Protein AF-A0A7I0J5V1-F1 (afdb_monomer_lite)

Secondary structure (DSSP, 8-state):
--S-TTSPP---SSHHHHHHHHHTTSSS---S-HHHHHHHHTSGGGTT-----SS----HHHH-SS------TT-HHHHHHHHHHHHHHHHHT-

Foldseek 3Di:
DPPCPPDDDDDDPDPVVVLVCCLVVVDVDDDDDPVVVVVVCPDCSNVVRDDDDDDDDDDCVPPNDDDDDDDPPVCVVVRVVVVVVVVVCVVVVD

pLDDT: mean 93.99, std 6.35, range [53.66, 98.38]

Radius of gyration: 18.01 Å; chains: 1; bounding box: 36×34×40 Å

Sequence (94 aa):
RDYFNTVQVVTFDTPEDLYAGLKAGKIDAAFGDGMRFAFWLGGSDAAGCCRFAGGPYLAPEYLGSGMAIATRAGDPALAGAFDYALQEISIKGT

Structure (mmCIF, N/CA/C/O backbone):
data_AF-A0A7I0J5V1-F1
#
_entry.id   AF-A0A7I0J5V1-F1
#
loop_
_atom_site.group_PDB
_atom_site.id
_atom_site.type_symbol
_atom_site.label_atom_id
_atom_site.label_alt_id
_atom_site.label_comp_id
_atom_site.label_asym_id
_atom_site.label_entity_id
_atom_site.label_seq_id
_atom_site.pdbx_PDB_ins_code
_atom_site.Cartn_x
_atom_site.Cartn_y
_atom_site.Cartn_z
_atom_site.occupancy
_atom_site.B_iso_or_equiv
_atom_site.auth_seq_id
_atom_site.auth_comp_id
_atom_site.auth_asym_id
_atom_site.auth_atom_id
_atom_site.pdbx_PDB_model_num
ATOM 1 N N . ARG A 1 1 ? 4.519 -14.913 9.380 1.00 61.66 1 ARG A N 1
ATOM 2 C CA . ARG A 1 1 ? 3.597 -14.853 10.547 1.00 61.66 1 ARG A CA 1
ATOM 3 C C . ARG A 1 1 ? 4.298 -14.187 11.733 1.00 61.66 1 ARG A C 1
ATOM 5 O O . ARG A 1 1 ? 3.832 -14.293 12.853 1.00 61.66 1 ARG A O 1
ATOM 12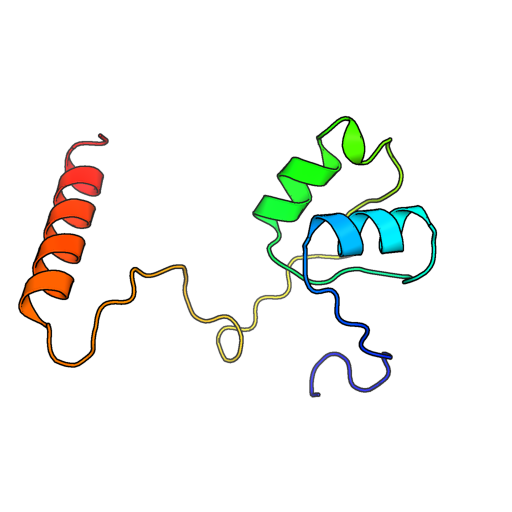 N N . ASP A 1 2 ? 5.396 -13.481 11.490 1.00 81.00 2 ASP A N 1
ATOM 13 C CA . ASP A 1 2 ? 6.453 -13.359 12.490 1.00 81.00 2 ASP A CA 1
ATOM 14 C C . ASP A 1 2 ? 6.226 -12.143 13.389 1.00 81.00 2 ASP A C 1
ATOM 16 O O . ASP A 1 2 ? 6.651 -12.135 14.535 1.00 81.00 2 ASP A O 1
ATOM 20 N N . TYR A 1 3 ? 5.500 -11.142 12.879 1.00 83.69 3 TYR A N 1
ATOM 21 C CA . TYR A 1 3 ? 5.190 -9.906 13.602 1.00 83.69 3 TYR A CA 1
ATOM 22 C C . TYR A 1 3 ? 3.792 -9.930 14.238 1.00 83.69 3 TYR A C 1
ATOM 24 O O . TYR A 1 3 ? 3.586 -9.366 15.306 1.00 83.69 3 TYR A O 1
ATOM 32 N N . PHE A 1 4 ? 2.831 -10.608 13.602 1.00 87.75 4 PHE A N 1
ATOM 33 C CA . PHE A 1 4 ? 1.426 -10.645 14.025 1.00 87.75 4 PHE A CA 1
ATOM 34 C C . PHE A 1 4 ? 0.909 -12.091 14.049 1.00 87.75 4 PHE A C 1
ATOM 36 O O . PHE A 1 4 ? -0.024 -12.457 13.337 1.00 87.75 4 PHE A O 1
ATOM 43 N N . ASN A 1 5 ? 1.557 -12.966 14.817 1.00 91.12 5 ASN A N 1
ATOM 44 C CA . ASN A 1 5 ? 1.188 -14.389 14.874 1.00 91.12 5 ASN A CA 1
ATOM 45 C C . ASN A 1 5 ? -0.152 -14.658 15.577 1.00 91.12 5 ASN A C 1
ATOM 47 O O . ASN A 1 5 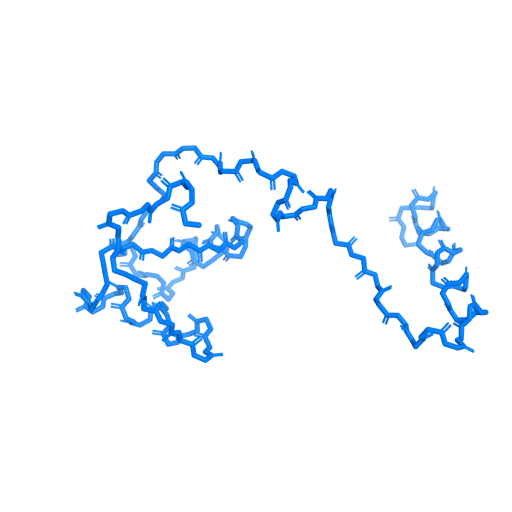? -0.730 -15.724 15.365 1.00 91.12 5 ASN A O 1
ATOM 51 N N . THR A 1 6 ? -0.637 -13.718 16.386 1.00 93.62 6 THR A N 1
ATOM 52 C CA . THR A 1 6 ? -1.872 -13.840 17.171 1.00 93.62 6 THR A CA 1
ATOM 53 C C . THR A 1 6 ? -3.091 -13.173 16.536 1.00 93.62 6 THR A C 1
ATOM 55 O O . THR A 1 6 ? -4.182 -13.290 17.087 1.00 93.62 6 THR A O 1
ATOM 58 N N . VAL A 1 7 ? -2.947 -12.485 15.397 1.00 93.88 7 VAL A N 1
ATOM 59 C CA . VAL A 1 7 ? -4.074 -11.788 14.756 1.00 93.88 7 VAL A CA 1
ATOM 60 C C . VAL A 1 7 ? -4.806 -12.693 13.768 1.00 93.88 7 VAL A C 1
ATOM 62 O O . VAL A 1 7 ? -4.206 -13.549 13.110 1.00 93.88 7 VAL A O 1
ATOM 65 N N . GLN A 1 8 ? -6.110 -12.469 13.619 1.00 95.38 8 GLN A N 1
ATOM 66 C CA . GLN A 1 8 ? -6.885 -13.027 12.519 1.00 95.38 8 GLN A CA 1
ATOM 67 C C . GLN A 1 8 ? -6.743 -12.121 11.293 1.00 95.38 8 GLN A C 1
ATOM 69 O O . GLN A 1 8 ? -7.128 -10.955 11.327 1.00 95.38 8 GLN A O 1
ATOM 74 N N . VAL A 1 9 ? -6.206 -12.659 10.198 1.00 94.62 9 VAL A N 1
ATOM 75 C CA . VAL A 1 9 ? -6.093 -11.921 8.935 1.00 94.62 9 VAL A CA 1
ATOM 76 C C . VAL A 1 9 ? -7.424 -11.974 8.192 1.00 94.62 9 VAL A C 1
ATOM 78 O O . VAL A 1 9 ? -7.954 -13.056 7.939 1.00 94.62 9 VAL A O 1
ATOM 81 N N . VAL A 1 10 ? -7.933 -10.803 7.818 1.00 96.69 10 VAL A N 1
ATOM 82 C CA . VAL A 1 10 ? -9.094 -10.633 6.939 1.00 96.69 10 VAL A CA 1
ATOM 83 C C . VAL A 1 10 ? -8.626 -9.891 5.693 1.00 96.69 10 VAL A C 1
ATOM 85 O O . VAL A 1 10 ? -7.958 -8.863 5.800 1.00 96.69 10 VAL A O 1
ATOM 88 N N . THR A 1 11 ? -8.945 -10.423 4.517 1.00 96.31 11 THR A N 1
ATOM 89 C CA . THR A 1 11 ? -8.565 -9.839 3.226 1.00 96.31 11 THR A CA 1
ATOM 90 C C . THR A 1 11 ? -9.761 -9.179 2.559 1.00 96.31 11 THR A C 1
ATOM 92 O O . THR A 1 11 ? -10.888 -9.653 2.687 1.00 96.31 11 THR A O 1
ATOM 95 N N . PHE A 1 12 ? -9.490 -8.119 1.807 1.00 97.31 12 PHE A N 1
ATOM 96 C CA . PHE A 1 12 ? -10.460 -7.417 0.976 1.00 97.31 12 PHE A CA 1
ATOM 97 C C . PHE A 1 12 ? -9.882 -7.274 -0.428 1.00 97.31 12 PHE A C 1
ATOM 99 O O . PHE A 1 12 ? -8.670 -7.107 -0.572 1.00 97.31 12 PHE A O 1
ATOM 106 N N . ASP A 1 13 ? -10.744 -7.321 -1.439 1.00 97.19 13 ASP A N 1
ATOM 107 C CA . ASP A 1 13 ? -10.323 -7.188 -2.837 1.00 97.19 13 ASP A CA 1
ATOM 108 C C . ASP A 1 13 ? -9.957 -5.741 -3.180 1.00 97.19 13 ASP A C 1
ATOM 110 O O . ASP A 1 13 ? -9.092 -5.492 -4.021 1.00 97.19 13 ASP A O 1
ATOM 114 N N . THR A 1 14 ? -10.598 -4.779 -2.505 1.00 96.94 14 THR A N 1
ATOM 115 C CA . THR A 1 14 ? -10.392 -3.352 -2.736 1.00 96.94 14 THR A CA 1
ATOM 116 C C . THR A 1 14 ? -10.092 -2.592 -1.440 1.00 96.94 14 THR A C 1
ATOM 118 O O . THR A 1 14 ? -10.559 -2.967 -0.357 1.00 96.94 14 THR A O 1
ATOM 121 N N . PRO A 1 15 ? -9.324 -1.493 -1.518 1.00 96.00 15 PRO A N 1
ATOM 122 C CA . PRO A 1 15 ? -9.130 -0.592 -0.386 1.00 96.00 15 PRO A CA 1
ATOM 123 C C . PRO A 1 15 ? -10.441 0.008 0.126 1.00 96.00 15 PRO A C 1
ATOM 125 O O . PRO A 1 15 ? -10.593 0.197 1.327 1.00 96.00 15 PRO A O 1
ATOM 128 N N . GLU A 1 16 ? -11.401 0.262 -0.760 1.00 96.12 16 GLU A N 1
ATOM 129 C CA . GLU A 1 16 ? -12.706 0.824 -0.419 1.00 96.12 16 GLU A CA 1
ATOM 130 C C . GLU A 1 16 ? -13.514 -0.137 0.469 1.00 96.12 16 GLU A C 1
ATOM 132 O O . GLU A 1 16 ? -14.087 0.288 1.477 1.00 96.12 16 GLU A O 1
ATOM 137 N N . ASP A 1 17 ? -13.487 -1.439 0.166 1.00 98.00 17 ASP A N 1
ATOM 138 C CA . ASP A 1 17 ? -14.117 -2.469 1.000 1.00 98.00 17 ASP A CA 1
ATOM 139 C C . ASP A 1 17 ? -13.431 -2.595 2.366 1.00 98.00 17 ASP A C 1
ATOM 141 O O . ASP A 1 17 ? -14.104 -2.744 3.390 1.00 98.00 17 ASP A O 1
ATOM 145 N N . LEU A 1 18 ? -12.100 -2.478 2.402 1.00 98.06 18 LEU A N 1
ATOM 146 C CA . LEU A 1 18 ? -11.326 -2.455 3.644 1.00 98.06 18 LEU A CA 1
ATOM 147 C C . LEU A 1 18 ? -11.695 -1.240 4.509 1.00 98.06 18 LEU A C 1
ATOM 149 O O . LEU A 1 18 ? -11.919 -1.388 5.712 1.00 98.06 18 LEU A O 1
ATOM 153 N N . TYR A 1 19 ? -11.826 -0.052 3.914 1.00 97.38 19 TYR A N 1
ATOM 154 C CA . TYR A 1 19 ? -12.240 1.166 4.618 1.00 97.38 19 TYR A CA 1
ATOM 155 C C . TYR A 1 19 ? -13.666 1.060 5.153 1.00 97.38 19 TYR A C 1
ATOM 157 O O . TYR A 1 19 ? -13.929 1.424 6.301 1.00 97.38 19 TYR A O 1
ATOM 165 N N . ALA A 1 20 ? -14.594 0.537 4.350 1.00 97.06 20 ALA A N 1
ATOM 166 C CA . ALA A 1 20 ? -15.964 0.293 4.781 1.00 97.06 20 ALA A CA 1
ATOM 167 C C . ALA A 1 20 ? -16.023 -0.749 5.909 1.00 97.06 20 ALA A C 1
ATOM 169 O O . ALA A 1 20 ? -16.763 -0.567 6.876 1.00 97.06 20 ALA A O 1
ATOM 170 N N . GLY A 1 21 ? -15.219 -1.812 5.818 1.00 97.56 21 GLY A N 1
ATOM 171 C CA . GLY A 1 21 ? -15.085 -2.834 6.853 1.00 97.56 21 GLY A CA 1
ATOM 172 C C . GLY A 1 21 ? -14.577 -2.267 8.176 1.00 97.56 21 GLY A C 1
ATOM 173 O O . GLY A 1 21 ? -15.161 -2.560 9.219 1.00 97.56 21 GLY A O 1
ATOM 174 N N . LEU A 1 22 ? -13.555 -1.408 8.128 1.00 97.44 22 LEU A N 1
ATOM 175 C CA . LEU A 1 22 ? -13.019 -0.725 9.305 1.00 97.44 22 LEU A CA 1
ATOM 176 C C . LEU A 1 22 ? -14.053 0.230 9.918 1.00 97.44 22 LEU A C 1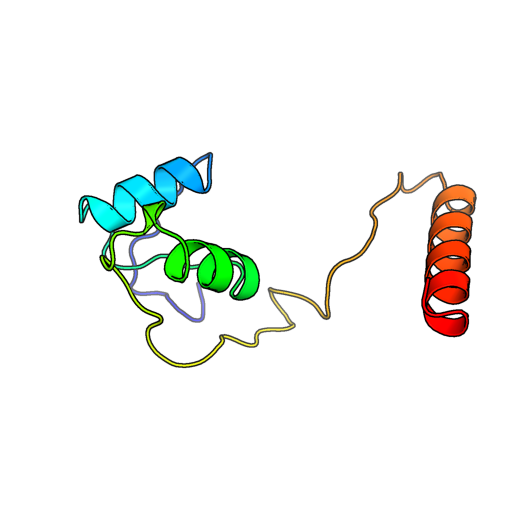
ATOM 178 O O . LEU A 1 22 ? -14.326 0.152 11.112 1.00 97.44 22 LEU A O 1
ATOM 182 N N . LYS A 1 23 ? -14.702 1.070 9.097 1.00 96.88 23 LYS A N 1
ATOM 183 C CA . LYS A 1 23 ? -15.772 1.985 9.542 1.00 96.88 23 LYS A CA 1
ATOM 184 C C . LYS A 1 23 ? -16.941 1.250 10.199 1.00 96.88 23 LYS A C 1
ATOM 186 O O . LYS A 1 23 ? -17.514 1.745 11.164 1.00 96.88 23 LYS A O 1
ATOM 191 N N . ALA A 1 24 ? -17.299 0.081 9.674 1.00 96.44 24 ALA A N 1
ATOM 192 C CA . ALA A 1 24 ? -18.389 -0.740 10.187 1.00 96.44 24 ALA A CA 1
ATOM 193 C C . ALA A 1 24 ? -17.989 -1.632 11.379 1.00 96.44 24 ALA A C 1
ATOM 195 O O . ALA A 1 24 ? -18.829 -2.390 11.859 1.00 96.44 24 ALA A O 1
ATOM 196 N N . GLY A 1 25 ? -16.728 -1.594 11.829 1.00 96.31 25 GLY A N 1
ATOM 197 C CA . GLY A 1 25 ? -16.234 -2.435 12.924 1.00 96.31 25 GLY A CA 1
ATOM 198 C C . GLY A 1 25 ? -16.165 -3.929 12.588 1.00 96.31 25 GLY A C 1
ATOM 199 O O . GLY A 1 25 ? -16.174 -4.761 13.487 1.00 96.31 25 GLY A O 1
ATOM 200 N N . LYS A 1 26 ? -16.117 -4.296 11.299 1.00 97.31 26 LYS A N 1
ATOM 201 C CA . LYS A 1 26 ? -15.921 -5.695 10.866 1.00 97.31 26 LYS A CA 1
ATOM 202 C C . LYS A 1 26 ? -14.490 -6.184 11.102 1.00 97.31 26 LYS A C 1
ATOM 204 O O . LYS A 1 26 ? -14.256 -7.388 11.136 1.00 97.31 26 LYS A O 1
ATOM 209 N N . ILE A 1 27 ? -13.552 -5.248 11.201 1.00 97.81 27 ILE A N 1
ATOM 210 C CA . ILE A 1 27 ? -12.150 -5.463 11.550 1.00 97.81 27 ILE A CA 1
ATOM 211 C C . ILE A 1 27 ? -11.748 -4.408 12.579 1.00 97.81 27 ILE A C 1
ATOM 213 O O . ILE A 1 27 ? -12.234 -3.278 12.524 1.00 97.81 27 ILE A O 1
ATOM 217 N N . ASP A 1 28 ? -10.837 -4.761 13.481 1.00 96.56 28 ASP A N 1
ATOM 218 C CA . ASP A 1 28 ? -10.361 -3.846 14.525 1.00 96.56 28 ASP A CA 1
ATOM 219 C C . ASP A 1 28 ? -9.261 -2.897 14.027 1.00 96.56 28 ASP A C 1
ATOM 221 O O . ASP A 1 28 ? -9.061 -1.808 14.565 1.00 96.56 28 ASP A O 1
ATOM 225 N N . ALA A 1 29 ? -8.516 -3.320 13.002 1.00 95.88 29 ALA A N 1
ATOM 226 C CA . ALA A 1 29 ? -7.404 -2.575 12.432 1.00 95.88 29 ALA A CA 1
ATOM 227 C C . ALA A 1 29 ? -7.189 -2.937 10.960 1.00 95.88 29 ALA A C 1
ATOM 229 O O . ALA A 1 29 ? -7.483 -4.052 10.527 1.00 95.88 29 ALA A O 1
ATOM 230 N N . ALA A 1 30 ? -6.614 -1.997 10.211 1.00 96.44 30 ALA A N 1
ATOM 231 C CA . ALA A 1 30 ? -6.149 -2.207 8.848 1.00 96.44 30 ALA A CA 1
ATOM 232 C C . ALA A 1 30 ? -4.628 -2.033 8.764 1.00 96.44 30 ALA A C 1
ATOM 234 O O . ALA A 1 30 ? -4.058 -1.144 9.396 1.00 96.44 30 ALA A O 1
ATOM 235 N N . PHE A 1 31 ? -3.983 -2.863 7.947 1.00 94.94 31 PHE A N 1
ATOM 236 C CA . PHE A 1 31 ? -2.558 -2.781 7.635 1.00 94.94 31 PHE A CA 1
ATOM 237 C C . PHE A 1 31 ? -2.378 -2.518 6.138 1.00 94.94 31 PHE A C 1
ATOM 239 O O . PHE A 1 31 ? -3.081 -3.110 5.321 1.00 94.94 31 PHE A O 1
ATOM 246 N N . GLY A 1 32 ? -1.459 -1.624 5.776 1.00 93.94 32 GLY A N 1
ATOM 247 C CA . GLY A 1 32 ? -1.261 -1.206 4.392 1.00 93.94 32 GLY A CA 1
ATOM 248 C C . GLY A 1 32 ? -0.312 -0.018 4.266 1.00 93.94 32 GLY A C 1
ATOM 249 O O . GLY A 1 32 ? 0.394 0.333 5.212 1.00 93.94 32 GLY A O 1
ATOM 250 N N . ASP A 1 33 ? -0.303 0.594 3.083 1.00 94.12 33 ASP A N 1
ATOM 251 C CA . ASP A 1 33 ? 0.539 1.752 2.786 1.00 94.12 33 ASP A CA 1
ATOM 252 C C . ASP A 1 33 ? 0.143 2.978 3.629 1.00 94.12 33 ASP A C 1
ATOM 254 O O . ASP A 1 33 ? -0.997 3.455 3.593 1.00 94.12 33 ASP A O 1
ATOM 258 N N . GLY A 1 34 ? 1.113 3.503 4.382 1.00 93.38 34 GLY A N 1
ATOM 259 C CA . GLY A 1 34 ? 0.893 4.614 5.303 1.00 93.38 34 GLY A CA 1
ATOM 260 C C . GLY A 1 34 ? 0.513 5.921 4.606 1.00 93.38 34 GLY A C 1
ATOM 261 O O . GLY A 1 34 ? -0.288 6.676 5.154 1.00 93.38 34 GLY A O 1
ATOM 262 N N . MET A 1 35 ? 1.018 6.188 3.395 1.00 93.62 35 MET A N 1
ATOM 263 C CA . MET A 1 35 ? 0.653 7.402 2.654 1.00 93.62 35 MET A CA 1
ATOM 264 C C . MET A 1 35 ? -0.793 7.322 2.171 1.00 93.62 35 MET A C 1
ATOM 266 O O . MET A 1 35 ? -1.564 8.259 2.379 1.00 93.62 35 MET A O 1
ATOM 270 N N . ARG A 1 36 ? -1.198 6.187 1.591 1.00 95.12 36 ARG A N 1
ATOM 271 C CA . ARG A 1 36 ? -2.576 5.953 1.141 1.00 95.12 36 ARG A CA 1
ATOM 272 C C . ARG A 1 36 ? -3.564 6.098 2.296 1.00 95.12 36 ARG A C 1
ATOM 274 O O . ARG A 1 36 ? -4.591 6.758 2.140 1.00 95.12 36 ARG A O 1
ATOM 281 N N . PHE A 1 37 ? -3.243 5.540 3.462 1.00 96.50 37 PHE A N 1
ATOM 282 C CA . PHE A 1 37 ? -4.074 5.705 4.653 1.00 96.50 37 PHE A CA 1
ATOM 283 C C . PHE A 1 37 ? -4.075 7.140 5.177 1.00 96.50 37 PHE A C 1
ATOM 285 O O . PHE A 1 37 ? -5.130 7.611 5.586 1.00 96.50 37 PHE A O 1
ATOM 292 N N . ALA A 1 38 ? -2.954 7.865 5.127 1.00 95.56 38 ALA A N 1
ATOM 293 C CA . ALA A 1 38 ? -2.916 9.265 5.547 1.00 95.56 38 ALA A CA 1
ATOM 294 C C . ALA A 1 38 ? -3.842 10.137 4.684 1.00 95.56 38 ALA A C 1
ATOM 296 O O . ALA A 1 38 ? -4.604 10.939 5.225 1.00 95.56 38 ALA A O 1
ATOM 297 N N . PHE A 1 39 ? -3.839 9.931 3.361 1.00 95.88 39 PHE A N 1
ATOM 298 C CA . PHE A 1 39 ? -4.767 10.613 2.457 1.00 95.88 39 PHE A CA 1
ATOM 299 C C . PHE A 1 39 ? -6.227 10.283 2.766 1.00 95.88 39 PHE A C 1
ATOM 301 O O . PHE A 1 39 ? -7.056 11.188 2.822 1.00 95.88 39 PHE A O 1
ATOM 308 N N . TRP A 1 40 ? -6.548 9.006 2.993 1.00 96.69 40 TRP A N 1
ATOM 309 C CA . TRP A 1 40 ? -7.916 8.602 3.316 1.00 96.69 40 TRP A CA 1
ATOM 310 C C . TRP A 1 40 ? -8.386 9.157 4.666 1.00 96.69 40 TRP A C 1
ATOM 312 O O . TRP A 1 40 ? -9.455 9.757 4.731 1.00 96.69 40 TRP A O 1
ATOM 322 N N . LEU A 1 41 ? -7.573 9.028 5.720 1.00 96.31 41 LEU A N 1
ATOM 323 C CA . LEU A 1 41 ? -7.874 9.538 7.063 1.00 96.31 41 LEU A CA 1
ATOM 324 C C . LEU A 1 41 ? -8.065 11.060 7.086 1.00 96.31 41 LEU A C 1
ATOM 326 O O . LEU A 1 41 ? -8.873 11.559 7.864 1.00 96.31 41 LEU A O 1
ATOM 330 N N . GLY A 1 42 ? -7.332 11.792 6.241 1.00 95.50 42 GLY A N 1
ATOM 331 C CA . GLY A 1 42 ? -7.513 13.233 6.052 1.00 95.50 42 GLY A CA 1
ATOM 332 C C . GLY A 1 42 ? -8.712 13.607 5.171 1.00 95.50 42 GLY A C 1
ATOM 333 O O . GLY A 1 42 ? -9.064 14.783 5.090 1.00 95.50 42 GLY A O 1
ATOM 334 N N . GLY A 1 43 ? -9.333 12.636 4.499 1.00 95.69 43 GLY A N 1
ATOM 335 C CA . GLY A 1 43 ? -10.473 12.827 3.611 1.00 95.69 43 GLY A CA 1
ATOM 336 C C . GLY A 1 43 ? -11.821 12.755 4.330 1.00 95.69 43 GLY A C 1
ATOM 337 O O . GLY A 1 43 ? -11.966 12.164 5.400 1.00 95.69 43 GLY A O 1
ATOM 338 N N . SER A 1 44 ? -12.857 13.318 3.703 1.00 95.88 44 SER A N 1
ATOM 339 C CA . SER A 1 44 ? -14.224 13.285 4.239 1.00 95.88 44 SER A CA 1
ATOM 340 C C . SER A 1 44 ? -14.807 11.873 4.329 1.00 95.88 44 SER A C 1
ATOM 342 O O . SER A 1 44 ? -15.614 11.614 5.219 1.00 95.88 44 SER A O 1
ATOM 344 N N . ASP A 1 45 ? -14.383 10.949 3.459 1.00 94.31 45 ASP A N 1
ATOM 345 C CA . ASP A 1 45 ? -14.871 9.563 3.466 1.00 94.31 45 ASP A CA 1
ATOM 346 C C . ASP A 1 45 ? -14.525 8.813 4.764 1.00 94.31 45 ASP A C 1
ATOM 348 O O . ASP A 1 45 ? -15.303 7.967 5.213 1.00 94.31 45 ASP A O 1
ATOM 352 N N . ALA A 1 46 ? -13.404 9.140 5.415 1.00 95.50 46 ALA A N 1
ATOM 353 C CA . ALA A 1 46 ? -13.060 8.546 6.704 1.00 95.50 46 ALA A CA 1
ATOM 354 C C . ALA A 1 46 ? -14.033 8.959 7.818 1.00 95.50 46 ALA A C 1
ATOM 356 O O . ALA A 1 46 ? -14.136 8.256 8.819 1.00 95.50 46 ALA A O 1
ATOM 357 N N . ALA A 1 47 ? -14.750 10.081 7.662 1.00 94.62 47 ALA A N 1
ATOM 358 C CA . ALA A 1 47 ? -15.748 10.582 8.611 1.00 94.62 47 ALA A CA 1
ATOM 359 C C . ALA A 1 47 ? -15.258 10.632 10.077 1.00 94.62 47 ALA A C 1
ATOM 361 O O . ALA A 1 47 ? -16.038 10.452 11.010 1.00 94.62 47 ALA A O 1
ATOM 362 N N . GLY A 1 48 ? -13.951 10.834 10.289 1.00 93.25 48 GLY A N 1
ATOM 363 C CA . GLY A 1 48 ? -13.329 10.824 11.616 1.00 93.25 48 GLY A CA 1
ATOM 364 C C . GLY A 1 48 ? -13.354 9.469 12.339 1.00 93.25 48 GLY A C 1
ATOM 365 O O . GLY A 1 48 ? -13.133 9.436 13.546 1.00 93.25 48 GLY A O 1
ATOM 366 N N . CYS A 1 49 ? -13.615 8.356 11.641 1.00 93.06 49 CYS A N 1
ATOM 367 C CA . CYS A 1 49 ? -13.795 7.034 12.255 1.00 93.06 49 CYS A CA 1
ATOM 368 C C . CYS A 1 49 ? -12.554 6.503 12.972 1.00 93.06 49 CYS A C 1
ATOM 370 O O . CYS A 1 49 ? -12.650 5.666 13.867 1.00 93.06 49 CYS A O 1
ATOM 372 N N . CYS A 1 50 ? -11.382 6.904 12.492 1.00 96.06 50 CYS A N 1
ATOM 373 C CA . CYS A 1 50 ? -10.189 6.091 12.607 1.00 96.06 50 CYS A CA 1
ATOM 374 C C . CYS A 1 50 ? -8.948 6.971 12.766 1.00 96.06 50 CYS A C 1
ATOM 376 O O . CYS A 1 50 ? -8.953 8.166 12.475 1.00 96.06 50 CYS A O 1
ATOM 378 N N . ARG A 1 51 ? -7.860 6.359 13.228 1.00 96.12 51 ARG A N 1
ATOM 379 C CA . ARG A 1 51 ? -6.552 6.997 13.396 1.00 96.12 51 ARG A CA 1
ATOM 380 C C . ARG A 1 51 ? -5.449 5.978 13.160 1.00 96.12 51 ARG A C 1
ATOM 382 O O . ARG A 1 51 ? -5.688 4.776 13.259 1.00 96.12 51 ARG A O 1
ATOM 389 N N . PHE A 1 52 ? -4.225 6.454 12.965 1.00 96.88 52 PHE A N 1
ATOM 390 C CA . PHE A 1 52 ? -3.065 5.580 13.091 1.00 96.88 52 PHE A CA 1
ATOM 391 C C . PHE A 1 52 ? -2.925 5.049 14.525 1.00 96.88 52 PHE A C 1
ATOM 393 O O . PHE A 1 52 ? -3.224 5.737 15.512 1.00 96.88 52 PHE A O 1
ATOM 400 N N . ALA A 1 53 ? -2.466 3.805 14.633 1.00 93.44 53 ALA A N 1
ATOM 401 C CA . ALA A 1 53 ? -2.180 3.132 15.889 1.00 93.44 53 ALA A CA 1
ATOM 402 C C . ALA A 1 53 ? -0.699 2.737 15.927 1.00 93.44 53 ALA A C 1
ATOM 404 O O . ALA A 1 53 ? -0.286 1.796 15.259 1.00 93.44 53 ALA A O 1
ATOM 405 N N . GLY A 1 54 ? 0.091 3.466 16.720 1.00 90.06 54 GLY A N 1
ATOM 406 C CA . GLY A 1 54 ? 1.537 3.260 16.816 1.00 90.06 54 GLY A CA 1
ATOM 407 C C . GLY A 1 54 ? 2.330 3.967 15.712 1.00 90.06 54 GLY A C 1
ATOM 408 O O . GLY A 1 54 ? 1.837 4.899 15.077 1.00 90.06 54 GLY A O 1
ATOM 409 N N . GLY A 1 55 ? 3.587 3.550 15.548 1.00 90.75 55 GLY A N 1
ATOM 410 C CA . GLY A 1 55 ? 4.496 4.041 14.511 1.00 90.75 55 GLY A CA 1
ATOM 411 C C . GLY A 1 55 ? 4.478 3.179 13.242 1.00 90.75 55 GLY A C 1
ATOM 412 O O . GLY A 1 55 ? 3.811 2.144 13.210 1.00 90.75 55 GLY A O 1
ATOM 413 N N . PRO A 1 56 ? 5.213 3.588 12.193 1.00 91.50 56 PRO A N 1
ATOM 414 C CA . PRO A 1 56 ? 5.320 2.800 10.973 1.00 91.50 56 PRO A CA 1
ATOM 415 C C . PRO A 1 56 ? 6.046 1.476 11.231 1.00 91.50 56 PRO A C 1
ATOM 417 O O . PRO A 1 56 ? 7.024 1.420 11.979 1.00 91.50 56 PRO A O 1
ATOM 420 N N . TYR A 1 57 ? 5.600 0.421 10.552 1.00 90.81 57 TYR A N 1
ATOM 421 C CA . TYR A 1 57 ? 6.305 -0.856 10.517 1.00 90.81 57 TYR A CA 1
ATOM 422 C C . TYR A 1 57 ? 7.331 -0.837 9.386 1.00 90.81 57 TYR A C 1
ATOM 424 O O . TYR A 1 57 ? 6.972 -0.870 8.211 1.00 90.81 57 TYR A O 1
ATOM 432 N N . LEU A 1 58 ? 8.612 -0.774 9.748 1.00 90.75 58 LEU A N 1
ATOM 433 C CA . LEU A 1 58 ? 9.728 -0.830 8.809 1.00 90.75 58 LEU A CA 1
ATOM 434 C C . LEU A 1 58 ? 10.268 -2.260 8.781 1.00 90.75 58 LEU A C 1
ATOM 436 O O . LEU A 1 58 ? 10.959 -2.670 9.708 1.00 90.75 58 LEU A O 1
ATOM 440 N N . ALA A 1 59 ? 9.928 -3.011 7.736 1.00 91.06 59 ALA A N 1
ATOM 441 C CA . ALA A 1 59 ? 10.336 -4.406 7.574 1.00 91.06 59 ALA A CA 1
ATOM 442 C C . ALA A 1 59 ? 10.877 -4.636 6.155 1.00 91.06 59 ALA A C 1
ATOM 444 O O . ALA A 1 59 ? 10.134 -5.112 5.293 1.00 91.06 59 ALA A O 1
ATOM 445 N N . PRO A 1 60 ? 12.130 -4.238 5.861 1.00 91.56 60 PRO A N 1
ATOM 446 C CA . PRO A 1 60 ? 12.706 -4.327 4.518 1.00 91.56 60 PRO A CA 1
ATOM 447 C C . PRO A 1 60 ? 12.669 -5.740 3.923 1.00 91.56 60 PRO A C 1
ATOM 449 O O . PRO A 1 60 ? 12.528 -5.892 2.713 1.00 91.56 60 PRO A O 1
ATOM 452 N N . GLU A 1 61 ? 12.732 -6.770 4.767 1.00 92.44 61 GLU A N 1
ATOM 453 C CA . GLU A 1 61 ? 12.625 -8.178 4.382 1.00 92.44 61 GLU A CA 1
ATOM 454 C C . GLU A 1 61 ? 11.250 -8.561 3.804 1.00 92.44 61 GLU A C 1
ATOM 456 O O . GLU A 1 61 ? 11.143 -9.547 3.078 1.00 92.44 61 GLU A O 1
ATOM 461 N N . TYR A 1 62 ? 10.211 -7.771 4.096 1.00 91.75 62 TYR A N 1
ATOM 462 C CA . TYR A 1 62 ? 8.841 -7.983 3.620 1.00 91.75 62 TYR A CA 1
ATOM 463 C C . TYR A 1 62 ? 8.347 -6.879 2.678 1.00 91.75 62 TYR A C 1
ATOM 465 O O . TYR A 1 62 ? 7.559 -7.154 1.778 1.00 91.75 62 TYR A O 1
ATOM 473 N N . LEU A 1 63 ? 8.778 -5.635 2.894 1.00 91.38 63 LEU A N 1
ATOM 474 C CA . LEU A 1 63 ? 8.245 -4.438 2.234 1.00 91.38 63 LEU A CA 1
ATOM 475 C C . LEU A 1 63 ? 9.233 -3.805 1.240 1.00 91.38 63 LEU A C 1
ATOM 477 O O . LEU A 1 63 ? 8.858 -2.899 0.499 1.00 91.38 63 LEU A O 1
ATOM 481 N N . GLY A 1 64 ? 10.479 -4.284 1.198 1.00 91.25 64 GLY A N 1
ATOM 482 C CA . GLY A 1 64 ? 11.512 -3.771 0.304 1.00 91.25 64 GLY A CA 1
ATOM 483 C C . GLY A 1 64 ? 11.985 -2.359 0.662 1.00 91.25 64 GLY A C 1
ATOM 484 O O . GLY A 1 64 ? 11.823 -1.882 1.785 1.00 91.25 64 GLY A O 1
ATOM 485 N N . SER A 1 65 ? 12.619 -1.699 -0.309 1.00 89.94 65 SER A N 1
ATOM 486 C CA . SER A 1 65 ? 13.258 -0.384 -0.148 1.00 89.94 65 SER A CA 1
ATOM 487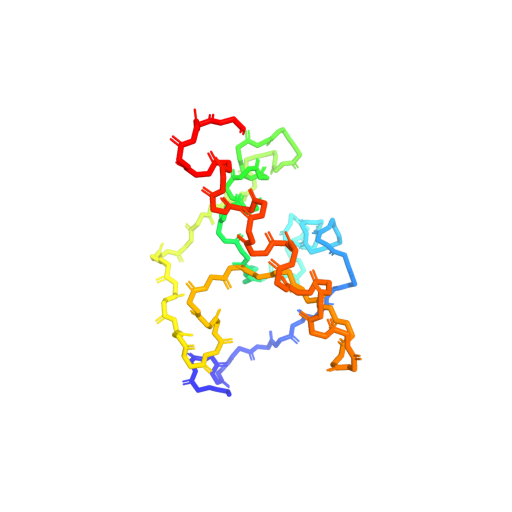 C C . SER A 1 65 ? 12.520 0.763 -0.844 1.00 89.94 65 SER A C 1
ATOM 489 O O . SER A 1 65 ? 13.017 1.887 -0.849 1.00 89.94 65 SER A O 1
ATOM 491 N N . GLY A 1 66 ? 11.366 0.500 -1.459 1.00 87.94 66 GLY A N 1
ATOM 492 C CA . GLY A 1 66 ? 10.587 1.509 -2.174 1.00 87.94 66 GLY A CA 1
ATOM 493 C C . GLY A 1 66 ? 9.798 0.945 -3.353 1.00 87.94 66 GLY A C 1
ATOM 494 O O . GLY A 1 66 ? 9.788 -0.261 -3.597 1.00 87.94 66 GLY A O 1
ATOM 495 N N . MET A 1 67 ? 9.127 1.839 -4.082 1.00 92.06 67 MET A N 1
ATOM 496 C CA . MET A 1 67 ? 8.378 1.500 -5.295 1.00 92.06 67 MET A CA 1
ATOM 497 C C . MET A 1 67 ? 9.300 1.414 -6.516 1.00 92.06 67 MET A C 1
ATOM 499 O O . MET A 1 67 ? 10.269 2.163 -6.620 1.00 92.06 67 MET A O 1
ATOM 503 N N . ALA A 1 68 ? 8.955 0.538 -7.461 1.00 94.38 68 ALA A N 1
ATOM 504 C CA . ALA A 1 68 ? 9.665 0.358 -8.724 1.00 94.38 68 ALA A CA 1
ATOM 505 C C . ALA A 1 68 ? 8.679 0.136 -9.880 1.00 94.38 68 ALA A C 1
ATOM 507 O O . ALA A 1 68 ? 7.545 -0.303 -9.669 1.00 94.38 68 ALA A O 1
ATOM 508 N N . ILE A 1 69 ? 9.123 0.408 -11.108 1.00 96.69 69 ILE A N 1
ATOM 509 C CA . ILE A 1 69 ? 8.372 0.075 -12.322 1.00 96.69 69 ILE A CA 1
ATOM 510 C C . ILE A 1 69 ? 8.753 -1.343 -12.747 1.00 96.69 69 ILE A C 1
ATOM 512 O O . ILE A 1 69 ? 9.905 -1.617 -13.072 1.00 96.69 69 ILE A O 1
ATOM 516 N N . ALA A 1 70 ? 7.778 -2.251 -12.758 1.00 96.31 70 ALA A N 1
ATOM 517 C CA . ALA A 1 70 ? 7.981 -3.610 -13.244 1.00 96.31 70 ALA A CA 1
ATOM 518 C C . ALA A 1 70 ? 7.770 -3.679 -14.764 1.00 96.31 70 ALA A C 1
ATOM 520 O O . ALA A 1 70 ? 6.709 -3.313 -15.273 1.00 96.31 70 ALA A O 1
ATOM 521 N N . THR A 1 71 ? 8.761 -4.200 -15.488 1.00 97.44 71 THR A N 1
ATOM 522 C CA . THR A 1 71 ? 8.650 -4.541 -16.914 1.00 97.44 71 THR A CA 1
ATOM 523 C C . THR A 1 71 ? 8.663 -6.059 -17.108 1.00 97.44 71 THR A C 1
ATOM 525 O O . THR A 1 71 ? 8.855 -6.833 -16.166 1.00 97.44 71 THR A O 1
ATOM 528 N N . ARG A 1 72 ? 8.436 -6.525 -18.344 1.00 97.88 72 ARG A N 1
ATOM 529 C CA . ARG A 1 72 ? 8.635 -7.944 -18.670 1.00 97.88 72 ARG A CA 1
ATOM 530 C C . ARG A 1 72 ? 10.110 -8.302 -18.499 1.00 97.88 72 ARG A C 1
ATOM 532 O O . ARG A 1 72 ? 10.972 -7.599 -19.012 1.00 97.88 72 ARG A O 1
ATOM 539 N N . ALA A 1 73 ? 10.384 -9.461 -17.902 1.00 96.69 73 ALA A N 1
ATOM 540 C CA . ALA A 1 73 ? 11.753 -9.938 -17.681 1.00 96.69 73 ALA A CA 1
ATOM 541 C C . ALA A 1 73 ? 12.602 -10.025 -18.969 1.00 96.69 73 ALA A C 1
ATOM 543 O O . ALA A 1 73 ? 13.810 -9.827 -18.925 1.00 96.69 73 ALA A O 1
ATOM 544 N N . GLY A 1 74 ? 11.977 -10.296 -20.121 1.00 97.94 74 GLY A N 1
ATOM 545 C CA . GLY A 1 74 ? 12.645 -10.343 -21.428 1.00 97.94 74 GLY A CA 1
ATOM 546 C C . GLY A 1 74 ? 12.817 -8.987 -22.123 1.00 97.94 74 GLY A C 1
ATOM 547 O O . GLY A 1 74 ? 13.159 -8.967 -23.300 1.00 97.94 74 GLY A O 1
ATOM 548 N N . ASP A 1 75 ? 12.538 -7.873 -21.443 1.00 97.94 75 ASP A N 1
ATOM 549 C CA . ASP A 1 75 ? 12.532 -6.523 -22.020 1.00 97.94 75 ASP A CA 1
ATOM 550 C C . ASP A 1 75 ? 13.411 -5.550 -21.201 1.00 97.94 75 ASP A C 1
ATOM 552 O O . ASP A 1 75 ? 12.913 -4.601 -20.582 1.00 97.94 75 ASP A O 1
ATOM 556 N N . PRO A 1 76 ? 14.739 -5.788 -21.141 1.00 97.56 76 PRO A N 1
ATOM 557 C CA . PRO A 1 76 ? 15.652 -4.950 -20.364 1.00 97.56 76 PRO A CA 1
ATOM 558 C C . PRO A 1 76 ? 15.809 -3.542 -20.956 1.00 97.56 76 PRO A C 1
ATOM 560 O O . PRO A 1 76 ? 16.115 -2.602 -20.227 1.00 97.56 76 PRO A O 1
ATOM 563 N N . ALA A 1 77 ? 15.575 -3.379 -22.263 1.00 98.31 77 ALA A N 1
ATOM 564 C CA . ALA A 1 77 ? 15.625 -2.076 -22.919 1.00 98.31 77 ALA A CA 1
ATOM 565 C C . ALA A 1 77 ? 14.522 -1.142 -22.397 1.00 98.31 77 ALA A C 1
ATOM 567 O O . ALA A 1 77 ? 14.790 0.030 -22.136 1.00 98.31 77 ALA A O 1
ATOM 568 N N . LEU A 1 78 ? 13.305 -1.660 -22.183 1.00 98.25 78 LEU A N 1
ATOM 569 C CA . LEU A 1 78 ? 12.214 -0.883 -21.597 1.00 98.25 78 LEU A CA 1
ATOM 570 C C . LEU A 1 78 ? 12.495 -0.497 -20.139 1.00 98.25 78 LEU A C 1
ATOM 572 O O . LEU A 1 78 ? 12.210 0.633 -19.751 1.00 98.25 78 LEU A O 1
ATOM 576 N N . ALA A 1 79 ? 13.076 -1.406 -19.347 1.00 98.25 79 ALA A N 1
ATOM 577 C CA . ALA A 1 79 ? 13.475 -1.097 -17.972 1.00 98.25 79 ALA A CA 1
ATOM 578 C C . ALA A 1 79 ? 14.488 0.059 -17.939 1.00 98.25 79 ALA A C 1
ATOM 580 O O . ALA A 1 79 ? 14.244 1.070 -17.288 1.00 98.25 79 ALA A O 1
ATOM 581 N N . GLY A 1 80 ? 15.553 -0.033 -18.744 1.00 98.38 80 GLY A N 1
ATOM 582 C CA . GLY A 1 80 ? 16.564 1.022 -18.828 1.00 98.38 80 GLY A CA 1
ATOM 583 C C . GLY A 1 80 ? 16.012 2.364 -19.325 1.00 98.38 80 GLY A C 1
ATOM 584 O O . GLY A 1 80 ? 16.454 3.415 -18.868 1.00 98.38 80 GLY A O 1
ATOM 585 N N . ALA A 1 81 ? 15.018 2.353 -20.220 1.00 98.31 81 ALA A N 1
ATOM 586 C CA . ALA A 1 81 ? 14.353 3.577 -20.666 1.00 98.31 81 ALA A CA 1
ATOM 587 C C . ALA A 1 81 ? 13.558 4.257 -19.536 1.00 98.31 81 ALA A C 1
ATOM 589 O O . ALA A 1 81 ? 13.611 5.482 -19.411 1.00 98.31 81 ALA A O 1
ATOM 590 N N . PHE A 1 82 ? 12.852 3.484 -18.702 1.00 98.06 82 PHE A N 1
ATOM 591 C CA . PHE A 1 82 ? 12.169 4.019 -17.521 1.00 98.06 82 PHE A CA 1
ATOM 592 C C . PHE A 1 82 ? 13.155 4.565 -16.489 1.00 98.06 82 PHE A C 1
ATOM 594 O O . PHE A 1 82 ? 12.952 5.675 -16.002 1.00 98.06 82 PHE A O 1
ATOM 601 N N . ASP A 1 83 ? 14.233 3.834 -16.202 1.00 97.50 83 ASP A N 1
ATOM 602 C CA . ASP A 1 83 ? 15.262 4.275 -15.256 1.00 97.50 83 ASP A CA 1
ATOM 603 C C . ASP A 1 83 ? 15.895 5.598 -15.703 1.00 97.50 83 ASP A C 1
ATOM 605 O O . ASP A 1 83 ? 16.008 6.537 -14.913 1.00 97.50 83 ASP A O 1
ATOM 609 N N . TYR A 1 84 ? 16.233 5.710 -16.992 1.00 97.62 84 TYR A N 1
ATOM 610 C CA . TYR A 1 84 ? 16.765 6.946 -17.560 1.00 97.62 84 TYR A CA 1
ATOM 611 C C . TYR A 1 84 ? 15.767 8.106 -17.450 1.00 97.62 84 TYR A C 1
ATOM 613 O O . TYR A 1 84 ? 16.132 9.199 -17.020 1.00 97.62 84 TYR A O 1
ATOM 621 N N . ALA A 1 85 ? 14.493 7.879 -17.782 1.00 96.56 85 ALA A N 1
ATOM 622 C CA . ALA A 1 85 ? 13.463 8.908 -17.663 1.00 96.56 85 ALA A CA 1
ATOM 623 C C . ALA A 1 85 ? 13.281 9.384 -16.210 1.00 96.56 85 ALA A C 1
ATOM 625 O O . ALA A 1 85 ? 13.213 10.588 -15.967 1.00 96.56 85 ALA A O 1
ATOM 626 N N . LEU A 1 86 ? 13.256 8.464 -15.240 1.00 96.12 86 LEU A N 1
ATOM 627 C CA . LEU A 1 86 ? 13.168 8.799 -13.814 1.00 96.12 86 LEU A CA 1
ATOM 628 C C . LEU A 1 86 ? 14.390 9.595 -13.340 1.00 96.12 86 LEU A C 1
ATOM 630 O O . LEU A 1 86 ? 14.243 10.554 -12.579 1.00 96.12 86 LEU A O 1
ATOM 634 N N . GLN A 1 87 ? 15.587 9.239 -13.813 1.00 96.44 87 GLN A N 1
ATOM 635 C CA . GLN A 1 87 ? 16.806 9.986 -13.520 1.00 96.44 87 GLN A CA 1
ATOM 636 C C . GLN A 1 87 ? 16.737 11.417 -14.070 1.00 96.44 87 GLN A C 1
ATOM 638 O O . GLN A 1 87 ? 17.046 12.366 -1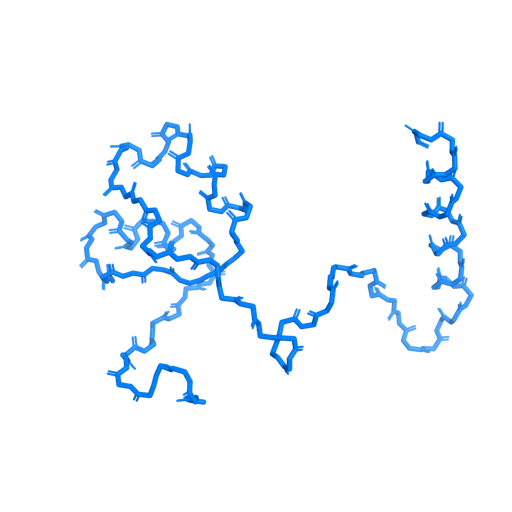3.349 1.00 96.44 87 GLN A O 1
ATOM 643 N N . GLU A 1 88 ? 16.303 11.591 -15.320 1.00 96.88 88 GLU A N 1
ATOM 644 C CA . GLU A 1 88 ? 16.166 12.913 -15.941 1.00 96.88 88 GLU A CA 1
ATOM 645 C C . GLU A 1 88 ? 15.150 13.794 -15.201 1.00 96.88 88 GLU A C 1
ATOM 647 O O . GLU A 1 88 ? 15.442 14.965 -14.945 1.00 96.88 88 GLU A O 1
ATOM 652 N N . ILE A 1 89 ? 14.003 13.231 -14.797 1.00 95.69 89 ILE A N 1
ATOM 653 C CA . ILE A 1 89 ? 12.997 13.918 -13.969 1.00 95.69 89 ILE A CA 1
ATOM 654 C C . ILE A 1 89 ? 13.612 14.346 -12.634 1.00 95.69 89 ILE A C 1
ATOM 656 O O . ILE A 1 89 ? 13.480 15.497 -12.220 1.00 95.69 89 ILE A O 1
ATOM 660 N N . SER A 1 90 ? 14.348 13.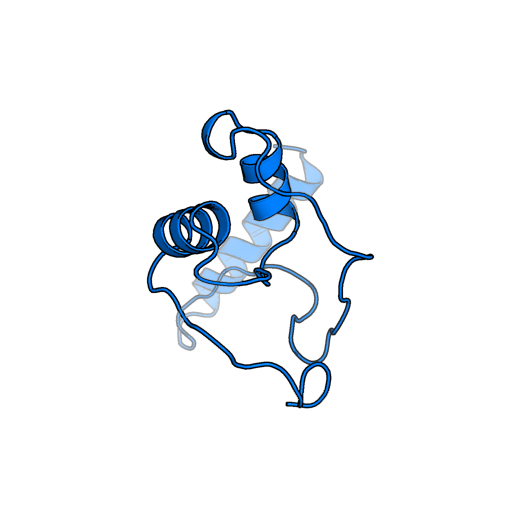448 -11.971 1.00 93.69 90 SER A N 1
ATOM 661 C CA . SER A 1 90 ? 14.983 13.743 -10.683 1.00 93.69 90 SER A CA 1
ATOM 662 C C . SER A 1 90 ? 16.024 14.860 -10.772 1.00 93.69 90 SER A C 1
ATOM 664 O O . SER A 1 90 ? 16.193 15.599 -9.804 1.00 93.69 90 SER A O 1
ATOM 666 N N . ILE A 1 91 ? 16.740 14.975 -11.893 1.00 95.06 91 ILE A N 1
ATOM 667 C CA . ILE A 1 91 ? 17.746 16.024 -12.107 1.00 95.06 91 ILE A CA 1
ATOM 668 C C . ILE A 1 91 ? 17.077 17.366 -12.429 1.00 95.06 91 ILE A C 1
ATOM 670 O O . ILE A 1 91 ? 17.530 18.405 -11.949 1.00 95.06 91 ILE A O 1
ATOM 674 N N . LYS A 1 92 ? 16.016 17.363 -13.245 1.00 93.44 92 LYS A N 1
ATOM 675 C CA . LYS A 1 92 ? 15.347 18.588 -13.724 1.00 93.44 92 LYS A CA 1
ATOM 676 C C . LYS A 1 92 ? 14.293 19.128 -12.756 1.00 93.44 92 LYS A C 1
ATOM 678 O O . LYS A 1 92 ? 13.989 20.317 -12.805 1.00 93.44 92 LYS A O 1
ATOM 683 N N . GLY A 1 93 ? 13.768 18.276 -11.877 1.00 82.06 93 GLY A N 1
ATOM 684 C CA . GLY A 1 93 ? 12.676 18.598 -10.960 1.00 82.06 93 GLY A CA 1
ATOM 685 C C . GLY A 1 93 ? 11.288 18.585 -11.610 1.00 82.06 93 GLY A C 1
ATOM 686 O O . GLY A 1 93 ? 10.344 19.081 -10.992 1.00 82.06 93 GLY A O 1
ATOM 687 N N . THR A 1 94 ? 11.162 18.050 -12.830 1.00 53.66 94 THR A N 1
ATOM 688 C CA . THR A 1 94 ? 9.911 17.942 -13.597 1.00 53.66 94 THR A CA 1
ATOM 689 C C . THR A 1 94 ? 9.852 16.674 -14.428 1.00 53.66 94 THR A C 1
ATOM 691 O O . THR A 1 94 ? 10.853 16.357 -15.109 1.00 53.66 94 THR A O 1
#